Protein AF-A0A4V2Q3J2-F1 (afdb_monomer_lite)

Foldseek 3Di:
DDEAEAEDAPPDPVSVVVVVVCVVVVHDYHYDYDDDPPPPVPPD

Secondary structure (DSSP, 8-state):
---EEEEE-TT-HHHHHHHHHHHHTT--EEEEE--S---TTS--

pLDDT: mean 81.83, std 17.14, range [39.69, 97.62]

Structure (mmCIF, N/CA/C/O backbone):
data_AF-A0A4V2Q3J2-F1
#
_entry.id   AF-A0A4V2Q3J2-F1
#
loop_
_atom_site.group_PDB
_atom_site.id
_atom_site.type_symbol
_atom_site.label_atom_id
_atom_site.label_alt_id
_atom_site.label_comp_id
_atom_site.label_asym_id
_atom_site.label_entity_id
_atom_site.label_seq_id
_atom_site.pdbx_PDB_ins_code
_atom_site.Cartn_x
_atom_site.Cartn_y
_atom_site.Cartn_z
_atom_site.occupancy
_atom_site.B_iso_or_equiv
_atom_site.auth_seq_id
_atom_site.auth_comp_id
_atom_site.auth_asym_id
_atom_site.auth_atom_id
_atom_site.pdbx_PDB_model_num
ATOM 1 N N . MET A 1 1 ? -13.093 -6.730 11.778 1.00 57.31 1 MET A N 1
ATOM 2 C CA . MET A 1 1 ? -12.206 -5.590 11.459 1.00 57.31 1 MET A CA 1
ATOM 3 C C . MET A 1 1 ? -11.642 -5.851 10.076 1.00 57.31 1 MET A C 1
ATOM 5 O O . MET A 1 1 ? -11.074 -6.916 9.897 1.00 57.31 1 MET A O 1
ATOM 9 N N . ASN A 1 2 ? -11.858 -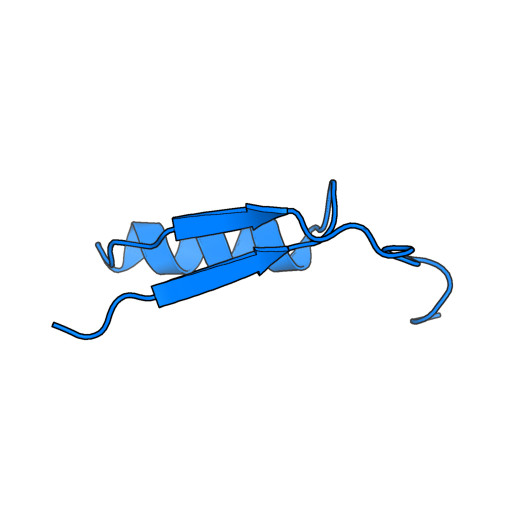4.958 9.106 1.00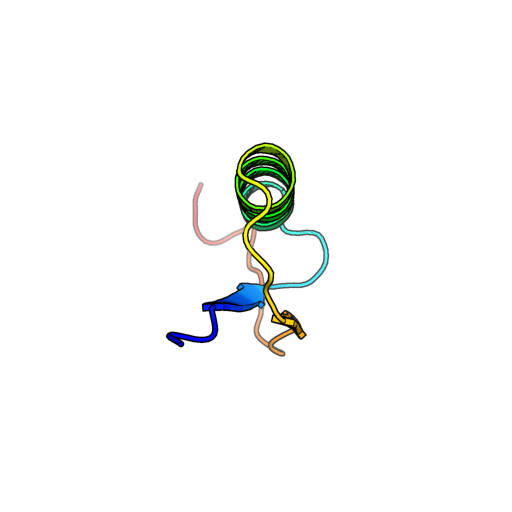 76.69 2 ASN A N 1
ATOM 10 C CA . ASN A 1 2 ? -11.278 -5.112 7.768 1.00 76.69 2 ASN A CA 1
ATOM 11 C C . ASN A 1 2 ? -9.870 -4.523 7.794 1.00 76.69 2 ASN A C 1
ATOM 13 O O . ASN A 1 2 ? -9.710 -3.321 8.003 1.00 76.69 2 ASN A O 1
ATOM 17 N N . GLU A 1 3 ? -8.871 -5.380 7.643 1.00 86.62 3 GLU A N 1
ATOM 18 C CA . GLU A 1 3 ? -7.476 -4.980 7.531 1.00 86.62 3 GLU A CA 1
ATOM 19 C C . GLU A 1 3 ? -7.232 -4.355 6.152 1.00 86.62 3 GLU A C 1
ATOM 21 O O . GLU A 1 3 ? -7.633 -4.908 5.129 1.00 86.62 3 GLU A O 1
ATOM 26 N N . ILE A 1 4 ? -6.628 -3.165 6.121 1.00 91.62 4 ILE A N 1
ATOM 27 C CA . ILE A 1 4 ? -6.261 -2.491 4.873 1.00 91.62 4 ILE A CA 1
ATOM 28 C C . ILE A 1 4 ? -4.827 -2.890 4.537 1.00 91.62 4 ILE A C 1
ATOM 30 O O . ILE A 1 4 ? -3.911 -2.617 5.313 1.00 91.62 4 ILE A O 1
ATOM 34 N N . VAL A 1 5 ? -4.629 -3.491 3.366 1.00 93.31 5 VAL A N 1
ATOM 35 C CA . VAL A 1 5 ? -3.302 -3.813 2.832 1.00 93.31 5 VAL A CA 1
ATOM 36 C C . VAL A 1 5 ? -3.011 -2.889 1.654 1.00 93.31 5 VAL A C 1
ATOM 38 O O . VAL A 1 5 ? -3.747 -2.875 0.668 1.00 93.31 5 VAL A O 1
ATOM 41 N N . LEU A 1 6 ? -1.946 -2.097 1.768 1.00 92.19 6 LEU A N 1
ATOM 42 C CA . LEU A 1 6 ? -1.447 -1.219 0.719 1.00 92.19 6 LEU A CA 1
ATOM 43 C C . LEU A 1 6 ? -0.291 -1.907 -0.010 1.00 92.19 6 LEU A C 1
ATOM 45 O O . LEU A 1 6 ? 0.810 -2.018 0.526 1.00 92.19 6 LEU A O 1
ATOM 49 N N . LEU A 1 7 ? -0.547 -2.336 -1.244 1.00 91.12 7 LEU A N 1
ATOM 50 C CA . LEU A 1 7 ? 0.484 -2.830 -2.153 1.00 91.12 7 LEU A CA 1
ATOM 51 C C . LEU A 1 7 ? 1.097 -1.638 -2.894 1.00 91.12 7 LEU A C 1
ATOM 53 O O . LEU A 1 7 ? 0.380 -0.908 -3.582 1.00 91.12 7 LEU A O 1
ATOM 57 N N . GLU A 1 8 ? 2.401 -1.415 -2.741 1.00 89.31 8 GLU A N 1
ATOM 58 C CA . GLU A 1 8 ? 3.086 -0.261 -3.330 1.00 89.31 8 GLU A CA 1
ATOM 59 C C . GLU A 1 8 ? 4.372 -0.637 -4.069 1.00 89.31 8 GLU A C 1
ATOM 61 O O . GLU A 1 8 ? 5.093 -1.550 -3.679 1.00 89.31 8 GLU A O 1
ATOM 66 N N . TYR A 1 9 ? 4.685 0.095 -5.137 1.00 87.12 9 TYR A N 1
ATOM 67 C CA . TYR A 1 9 ? 6.004 0.030 -5.760 1.00 87.12 9 TYR A CA 1
ATOM 68 C C . TYR A 1 9 ? 7.012 0.888 -4.982 1.00 87.12 9 TYR A C 1
ATOM 70 O O . TYR A 1 9 ? 6.625 1.905 -4.384 1.00 87.12 9 TYR A O 1
ATOM 78 N N . PRO A 1 10 ? 8.316 0.554 -5.033 1.00 81.88 10 PRO A N 1
ATOM 79 C CA . PRO A 1 10 ? 9.355 1.399 -4.462 1.00 81.88 10 PRO A CA 1
ATOM 80 C C . PRO A 1 10 ? 9.245 2.842 -4.972 1.00 81.88 10 PRO A C 1
ATOM 82 O O . PRO A 1 10 ? 9.120 3.080 -6.168 1.00 81.88 10 PRO A O 1
ATOM 85 N N . ARG A 1 11 ? 9.319 3.816 -4.056 1.00 83.88 11 ARG A N 1
ATOM 86 C CA . ARG A 1 11 ? 9.321 5.264 -4.359 1.00 83.88 11 ARG A CA 1
ATOM 87 C C . ARG A 1 11 ? 8.063 5.809 -5.067 1.00 83.88 11 ARG A C 1
ATOM 89 O O . ARG A 1 11 ? 8.093 6.948 -5.519 1.00 83.88 11 ARG A O 1
ATOM 96 N N . SER A 1 12 ? 6.942 5.079 -5.091 1.00 85.81 12 SER A N 1
ATOM 97 C CA . SER A 1 12 ? 5.683 5.592 -5.656 1.00 85.81 12 SER A CA 1
ATOM 98 C C . SER A 1 12 ? 5.155 6.815 -4.887 1.00 85.81 12 SER A C 1
ATOM 100 O O . SER A 1 12 ? 4.753 6.722 -3.721 1.00 85.81 12 SER A O 1
ATOM 102 N N . SER A 1 13 ? 5.102 7.969 -5.559 1.00 88.50 13 SER A N 1
ATOM 103 C CA . SER A 1 13 ? 4.543 9.215 -5.011 1.00 88.50 13 SER A CA 1
ATOM 104 C C . SER A 1 13 ? 3.032 9.113 -4.759 1.00 88.50 13 SER A C 1
ATOM 106 O O . SER A 1 13 ? 2.506 9.706 -3.815 1.00 88.50 13 SER A O 1
ATOM 108 N N . TYR A 1 14 ? 2.323 8.303 -5.551 1.00 89.12 14 TYR A N 1
ATOM 109 C CA . TYR A 1 14 ? 0.911 8.000 -5.332 1.00 89.12 14 TYR A CA 1
ATOM 110 C C . TYR A 1 14 ? 0.705 7.188 -4.050 1.00 89.12 14 TYR A C 1
ATOM 112 O O . TYR A 1 14 ? -0.116 7.557 -3.209 1.00 89.12 14 TYR A O 1
ATOM 120 N N . ALA A 1 15 ? 1.507 6.142 -3.837 1.00 91.56 15 ALA A N 1
ATOM 121 C CA . ALA A 1 15 ? 1.424 5.347 -2.617 1.00 91.56 15 ALA A CA 1
ATOM 122 C C . ALA A 1 15 ? 1.782 6.166 -1.364 1.00 91.56 15 ALA A C 1
ATOM 124 O O . ALA A 1 15 ? 1.131 6.039 -0.327 1.00 91.56 15 ALA A O 1
ATOM 125 N N . GLN A 1 16 ? 2.736 7.101 -1.464 1.00 92.06 16 GLN A N 1
ATOM 126 C CA . GLN A 1 16 ? 3.000 8.081 -0.402 1.00 92.06 16 GLN A CA 1
ATOM 127 C C . GLN A 1 16 ? 1.754 8.904 -0.037 1.00 92.06 16 GLN A C 1
ATOM 129 O O . GLN A 1 16 ? 1.440 9.016 1.149 1.00 92.06 16 GLN A O 1
ATOM 134 N N . LYS A 1 17 ? 1.009 9.423 -1.025 1.00 95.50 17 LYS A N 1
ATOM 135 C CA . LYS A 1 17 ? -0.246 10.158 -0.775 1.00 95.50 17 LYS A CA 1
ATOM 136 C C . LYS A 1 17 ? -1.293 9.282 -0.085 1.00 95.50 17 LYS A C 1
ATOM 138 O O . LYS A 1 17 ? -1.920 9.722 0.875 1.00 95.50 17 LYS A O 1
ATOM 143 N N . VAL A 1 18 ? -1.452 8.032 -0.521 1.00 94.38 18 VAL A N 1
ATOM 144 C CA . VAL A 1 18 ? -2.404 7.094 0.098 1.00 94.38 18 VAL A CA 1
ATOM 145 C C . VAL A 1 18 ? -2.029 6.797 1.555 1.00 94.38 18 VAL A C 1
ATOM 147 O O . VAL A 1 18 ? -2.901 6.825 2.424 1.00 94.38 18 VAL A O 1
ATOM 150 N N . ARG A 1 19 ? -0.737 6.603 1.862 1.00 93.69 19 ARG A N 1
ATOM 151 C CA . ARG A 1 19 ? -0.263 6.423 3.247 1.00 93.69 19 ARG A CA 1
ATOM 152 C C . ARG A 1 19 ? -0.587 7.621 4.134 1.00 93.69 19 ARG A C 1
ATOM 154 O O . ARG A 1 19 ? -0.981 7.424 5.282 1.00 93.69 19 ARG A O 1
ATOM 161 N N . LEU A 1 20 ? -0.442 8.842 3.619 1.00 96.31 20 LEU A N 1
ATOM 162 C CA . LEU A 1 20 ? -0.807 10.055 4.357 1.00 96.31 20 LEU A CA 1
ATOM 163 C C . LEU A 1 20 ? -2.308 10.087 4.664 1.00 96.31 20 LEU A C 1
ATOM 165 O O . LEU A 1 20 ? -2.678 10.233 5.825 1.00 96.31 20 LEU A O 1
ATOM 169 N N . LEU A 1 21 ? -3.161 9.828 3.672 1.00 96.56 21 LEU A N 1
ATOM 170 C CA . LEU A 1 21 ? -4.618 9.809 3.856 1.00 96.56 21 LEU A CA 1
ATOM 171 C C . LEU A 1 21 ? -5.082 8.755 4.874 1.00 96.56 21 LEU A C 1
ATOM 173 O O . LEU A 1 21 ? -6.005 8.998 5.652 1.00 96.56 21 LEU A O 1
ATOM 177 N N . LEU A 1 22 ? -4.463 7.571 4.877 1.00 94.81 22 LEU A N 1
ATOM 178 C CA . LEU A 1 22 ? -4.787 6.519 5.846 1.00 94.81 22 LEU A CA 1
ATOM 179 C C . LEU A 1 22 ? -4.386 6.922 7.272 1.00 94.81 22 LEU A C 1
ATOM 181 O O . LEU A 1 22 ? -5.159 6.701 8.207 1.00 94.81 22 LEU A O 1
ATOM 185 N N . ARG A 1 23 ? -3.229 7.578 7.429 1.00 95.00 23 ARG A N 1
ATOM 186 C CA . ARG A 1 23 ? -2.769 8.124 8.716 1.00 95.00 23 ARG A CA 1
ATOM 187 C C . ARG A 1 23 ? -3.672 9.244 9.223 1.00 95.00 23 ARG A C 1
ATOM 189 O O . ARG A 1 23 ? -4.078 9.195 10.378 1.00 95.00 23 ARG A O 1
ATOM 196 N N . GLU A 1 24 ? -4.039 10.199 8.369 1.00 97.62 24 GLU A N 1
ATOM 197 C CA . GLU A 1 24 ? -4.947 11.302 8.725 1.00 97.62 24 GLU A CA 1
ATOM 198 C C . GLU A 1 24 ? -6.306 10.798 9.222 1.00 97.62 24 GLU A C 1
ATOM 200 O O . GLU A 1 24 ? -6.912 11.387 10.112 1.00 97.62 24 GLU A O 1
ATOM 205 N N . ARG A 1 25 ? -6.776 9.667 8.687 1.00 95.38 25 ARG A N 1
ATOM 206 C CA . ARG A 1 25 ? -8.038 9.039 9.100 1.00 95.38 25 ARG A CA 1
ATOM 207 C C . ARG A 1 25 ? -7.904 8.074 10.278 1.00 95.38 25 ARG A C 1
ATOM 209 O O . ARG A 1 25 ? -8.881 7.395 10.594 1.00 95.38 25 ARG A O 1
ATOM 216 N N . ASN A 1 26 ? -6.722 7.972 10.888 1.0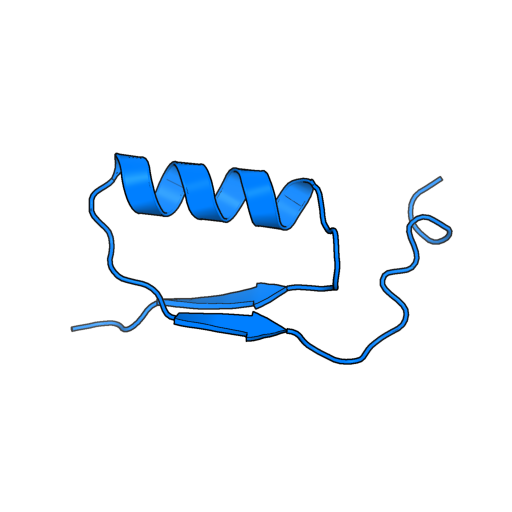0 94.81 26 ASN A N 1
ATOM 217 C CA . ASN A 1 26 ? -6.403 7.002 11.936 1.00 94.81 26 ASN A CA 1
ATOM 218 C C . ASN A 1 26 ? -6.827 5.565 11.559 1.00 94.81 26 ASN A C 1
ATOM 220 O O . ASN A 1 26 ? -7.387 4.817 12.363 1.00 94.81 26 ASN A O 1
ATOM 224 N N . ARG A 1 27 ? -6.630 5.197 10.285 1.00 94.25 27 ARG A N 1
ATOM 225 C CA . ARG A 1 27 ? -6.940 3.863 9.766 1.00 94.25 27 ARG A CA 1
ATOM 226 C C . ARG A 1 27 ? -5.664 3.022 9.781 1.00 94.25 27 ARG A C 1
ATOM 228 O O . ARG A 1 27 ? -4.745 3.347 9.029 1.00 94.25 27 ARG A O 1
ATOM 235 N N . PRO A 1 28 ? -5.584 1.959 10.601 1.00 93.38 28 PRO A N 1
ATOM 236 C CA . PRO A 1 28 ? -4.434 1.066 10.577 1.00 93.38 28 PRO A CA 1
ATOM 237 C C . PRO A 1 28 ? -4.362 0.345 9.227 1.00 93.38 28 PRO A C 1
ATOM 239 O O . PRO A 1 28 ? -5.389 -0.061 8.676 1.00 93.38 28 PRO A O 1
ATOM 242 N N . PHE A 1 29 ? -3.150 0.206 8.698 1.00 94.00 29 PHE A N 1
ATOM 243 C CA . PHE A 1 29 ? -2.885 -0.487 7.443 1.00 94.00 29 PHE A CA 1
ATOM 244 C C . PHE A 1 29 ? -1.506 -1.149 7.463 1.00 94.00 29 PHE A C 1
ATOM 246 O O . PHE A 1 29 ? -0.604 -0.701 8.175 1.00 94.00 29 PHE A O 1
ATOM 253 N N . ILE A 1 30 ? -1.344 -2.181 6.640 1.00 93.75 30 ILE A N 1
ATOM 254 C CA . ILE A 1 30 ? -0.060 -2.824 6.357 1.00 93.75 30 ILE A CA 1
ATOM 255 C C . ILE A 1 30 ? 0.424 -2.341 4.992 1.00 93.75 30 ILE A C 1
ATOM 257 O O . ILE A 1 30 ? -0.347 -2.326 4.038 1.00 93.75 30 ILE A O 1
ATOM 261 N N . SER A 1 31 ? 1.693 -1.942 4.899 1.00 91.62 31 SER A N 1
ATOM 262 C CA . SER A 1 31 ? 2.337 -1.587 3.629 1.00 91.62 31 SER A CA 1
ATOM 263 C C . SER A 1 31 ? 3.208 -2.745 3.168 1.00 91.62 31 SER A C 1
ATOM 265 O O . SER A 1 31 ? 4.076 -3.192 3.919 1.00 91.62 31 SER A O 1
ATOM 267 N N . THR A 1 32 ? 3.008 -3.206 1.940 1.00 91.69 32 THR A N 1
ATOM 268 C CA . THR A 1 32 ? 3.818 -4.262 1.333 1.00 91.69 32 THR A CA 1
ATOM 269 C C . THR A 1 32 ? 4.352 -3.771 0.001 1.00 91.69 32 THR A C 1
ATOM 271 O O . THR A 1 32 ? 3.589 -3.407 -0.895 1.00 91.69 32 THR A O 1
ATOM 274 N N . THR A 1 33 ? 5.677 -3.767 -0.128 1.00 89.56 33 THR A N 1
ATOM 275 C CA . THR A 1 33 ? 6.323 -3.461 -1.399 1.00 89.56 33 THR A CA 1
ATOM 276 C C . THR A 1 33 ? 6.157 -4.650 -2.333 1.00 89.56 33 THR A C 1
ATOM 278 O O . THR A 1 33 ? 6.498 -5.770 -1.956 1.00 89.56 33 THR A O 1
ATOM 281 N N . VAL A 1 34 ? 5.640 -4.414 -3.534 1.00 85.62 34 VAL A N 1
ATOM 282 C CA . VAL A 1 34 ? 5.566 -5.442 -4.574 1.00 85.62 34 VAL A CA 1
ATOM 283 C C . VAL A 1 34 ? 6.690 -5.241 -5.579 1.00 85.62 34 VAL A C 1
ATOM 285 O O . VAL A 1 34 ? 6.895 -4.138 -6.093 1.00 85.62 34 VAL A O 1
ATOM 288 N N . ASP A 1 35 ? 7.420 -6.323 -5.848 1.00 72.12 35 ASP A N 1
ATOM 289 C CA . ASP A 1 35 ? 8.402 -6.362 -6.921 1.00 72.12 35 ASP A CA 1
ATOM 290 C C . ASP A 1 35 ? 7.661 -6.395 -8.254 1.00 72.12 35 ASP A C 1
ATOM 292 O O . ASP A 1 35 ? 7.070 -7.385 -8.676 1.00 72.12 35 ASP A O 1
ATOM 296 N N . GLY A 1 36 ? 7.683 -5.255 -8.915 1.00 62.16 36 GLY A N 1
ATOM 297 C CA . GLY A 1 36 ? 7.327 -5.099 -10.307 1.00 62.16 36 GLY A CA 1
ATOM 298 C C . GLY A 1 36 ? 8.009 -3.837 -10.785 1.00 62.16 36 GLY A C 1
ATOM 299 O O . GLY A 1 36 ? 8.376 -2.978 -9.977 1.00 62.16 36 GLY A O 1
ATOM 300 N N . ALA A 1 37 ? 8.231 -3.732 -12.091 1.00 54.12 37 ALA A N 1
ATOM 301 C CA . ALA A 1 37 ? 8.670 -2.484 -12.682 1.00 54.12 37 ALA A CA 1
ATOM 302 C C . ALA A 1 37 ? 7.599 -1.431 -12.365 1.00 54.12 37 ALA A C 1
ATOM 304 O O . ALA A 1 37 ? 6.611 -1.306 -13.086 1.00 54.12 37 ALA A O 1
ATOM 305 N N . GLY A 1 38 ? 7.783 -0.705 -11.258 1.00 53.53 38 GLY A N 1
ATOM 306 C CA . GLY A 1 38 ? 7.156 0.573 -10.966 1.00 53.53 38 GLY A CA 1
ATOM 307 C C . GLY A 1 38 ? 7.636 1.531 -12.038 1.00 53.53 38 GLY A C 1
ATOM 308 O O . GLY A 1 38 ? 8.552 2.321 -11.839 1.00 53.53 38 GLY A O 1
ATOM 309 N N . SER A 1 39 ? 7.101 1.320 -13.231 1.00 47.28 39 SER A N 1
ATOM 310 C CA . SER A 1 39 ? 7.436 2.033 -14.430 1.00 47.28 39 SER A CA 1
ATOM 311 C C . SER A 1 39 ? 6.728 3.369 -14.321 1.00 47.28 39 SER A C 1
ATOM 313 O O . SER A 1 39 ? 5.612 3.536 -14.806 1.00 47.28 39 SER A O 1
ATOM 315 N N . ASP A 1 40 ? 7.417 4.341 -13.728 1.00 53.22 40 ASP A N 1
ATOM 316 C CA . ASP A 1 40 ? 7.187 5.755 -14.050 1.00 53.22 40 ASP A CA 1
ATOM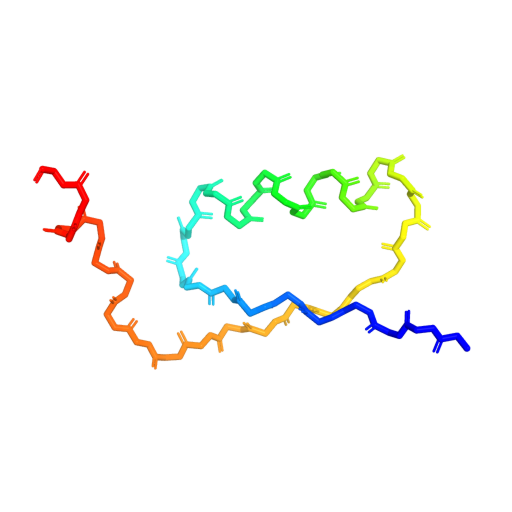 317 C C . ASP A 1 40 ? 7.267 5.993 -15.580 1.00 53.22 40 ASP A C 1
ATOM 319 O O . ASP A 1 40 ? 6.809 7.017 -16.068 1.00 53.22 40 ASP A O 1
ATOM 323 N N . ALA A 1 41 ? 7.773 5.031 -16.370 1.00 50.66 41 ALA A N 1
ATOM 324 C CA . ALA A 1 41 ? 7.758 5.053 -17.830 1.00 50.66 41 ALA A CA 1
ATOM 325 C C . ALA A 1 41 ? 6.452 4.536 -18.482 1.00 50.66 41 ALA A C 1
ATOM 327 O O . ALA A 1 41 ? 6.359 4.5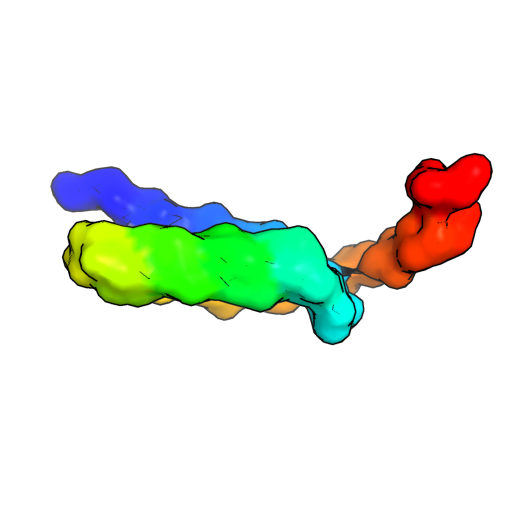54 -19.704 1.00 50.66 41 ALA A O 1
ATOM 328 N N . ALA A 1 42 ? 5.449 4.061 -17.726 1.00 48.84 42 ALA A N 1
ATOM 329 C CA . ALA A 1 42 ? 4.201 3.516 -18.289 1.00 48.84 42 ALA A CA 1
ATOM 330 C C . ALA A 1 42 ? 3.002 4.489 -18.260 1.00 48.84 42 ALA A C 1
ATOM 332 O O . ALA A 1 42 ? 1.923 4.129 -18.724 1.00 48.84 42 ALA A O 1
ATOM 333 N N . PHE A 1 43 ? 3.173 5.702 -17.725 1.00 52.66 43 PHE A N 1
ATOM 334 C CA . PHE A 1 43 ? 2.104 6.704 -17.581 1.00 52.66 43 PHE A CA 1
ATOM 335 C C . PHE A 1 43 ? 2.507 8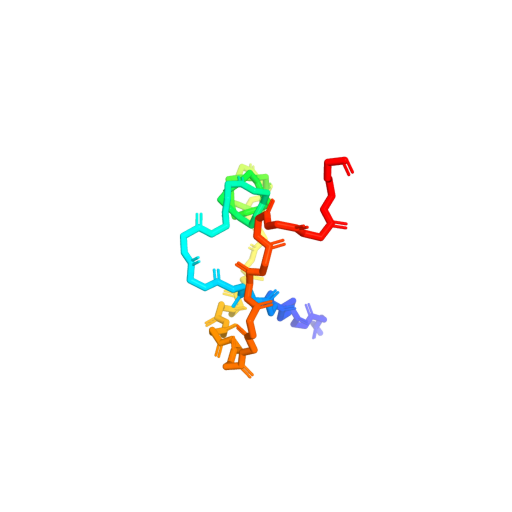.094 -18.111 1.00 52.66 43 PHE A C 1
ATOM 337 O O . PHE A 1 43 ? 2.083 9.109 -17.556 1.00 52.66 43 PHE A O 1
ATOM 344 N N . HIS A 1 44 ? 3.319 8.132 -19.173 1.00 39.69 44 HIS A N 1
ATOM 345 C CA . HIS A 1 44 ? 3.578 9.334 -19.972 1.00 39.69 44 HIS A CA 1
ATOM 346 C C . HIS A 1 44 ? 2.860 9.264 -21.318 1.00 39.69 44 HIS A C 1
ATOM 348 O O . HIS A 1 44 ? 2.889 8.177 -21.938 1.00 39.69 44 HIS A O 1
#

Organism: NCBI:txid2697027

Radius of gyration: 11.78 Å; chains: 1; bounding box: 22×18×32 Å

Sequence (44 aa):
MNEIVLLEYPRSSYAQKVRLLLRERNRPFISTTVDGAGSDAAFH

InterPro domains:
  IPR036249 Thioredoxin-like superfamily [SSF52833] (1-36)